Protein AF-A0A249DXJ7-F1 (afdb_monomer_lite)

Radius of gyration: 12.8 Å; chains: 1; bounding box: 28×25×32 Å

Foldseek 3Di:
DDFDDDDDDPVRVVVLVVCVPPPVLLNVLVVVLVVCCRVPVPDCAQHWDADDDPRHVDIDGHSDDDD

Organism: NCBI:txid672795

Sequence (67 aa):
MDRVKIVFSSQSWEDYLYWQQVDKKTLKRINELVRDIQCTPFSEKGKPEPLNHNLSGFWSRRITDWN

pLDDT: mean 88.71, std 11.19, range [48.47, 98.38]

Secondary structure (DSSP, 8-state):
-PPPPP---HHHHHHHHHHHHH-HHHHHHHHHHHHHHHH-TTSSTT--EE--GGGTT-EE--SS---

InterPro domains:
  IPR009614 Toxin YoeB [PF06769] (8-65)
  IPR009614 Toxin YoeB [PTHR38039] (5-65)
  IPR009614 Toxin YoeB [TIGR02116] (8-65)
  IPR035093 Toxin-antitoxin system, RelE/ParE toxin domain superfamily [G3DSA:3.30.2310.20] (1-67)
  IPR035093 Toxin-antitoxin system, RelE/ParE toxin domain superfamily [SSF143011] (5-66)

Structure (mmCIF, N/CA/C/O backbone):
data_AF-A0A249DXJ7-F1
#
_entry.id   AF-A0A249DXJ7-F1
#
loop_
_atom_site.group_PDB
_atom_site.id
_atom_site.type_symbol
_atom_site.label_atom_id
_atom_site.label_alt_id
_atom_site.label_comp_id
_atom_site.label_asym_id
_atom_site.label_entity_id
_atom_site.label_seq_id
_atom_site.pdbx_PDB_ins_code
_atom_site.Cartn_x
_atom_site.Cartn_y
_atom_site.Cartn_z
_atom_site.occupancy
_atom_site.B_iso_or_equiv
_atom_site.auth_seq_id
_atom_site.auth_comp_id
_atom_site.auth_asym_id
_atom_site.auth_atom_id
_atom_site.pdbx_PDB_model_num
ATOM 1 N N . MET A 1 1 ? -6.979 11.113 -20.135 1.00 55.69 1 MET A N 1
ATOM 2 C CA . MET A 1 1 ? -5.890 10.254 -19.630 1.00 55.69 1 MET A CA 1
ATOM 3 C C . MET A 1 1 ? -6.528 8.998 -19.087 1.00 55.69 1 MET A C 1
ATOM 5 O O . MET A 1 1 ? -7.271 9.091 -18.112 1.00 55.69 1 MET A O 1
ATOM 9 N N . ASP A 1 2 ? -6.297 7.869 -19.746 1.00 61.12 2 ASP A N 1
ATOM 10 C CA . ASP A 1 2 ? -6.761 6.576 -19.253 1.00 61.12 2 ASP A CA 1
ATOM 11 C C . ASP A 1 2 ? -6.039 6.266 -17.943 1.00 61.12 2 ASP A C 1
ATOM 13 O O . ASP A 1 2 ? -4.810 6.232 -17.882 1.00 61.12 2 ASP A O 1
ATOM 17 N N . ARG A 1 3 ? -6.803 6.130 -16.856 1.00 71.00 3 ARG A N 1
ATOM 18 C CA . ARG A 1 3 ? -6.241 5.770 -15.552 1.00 71.00 3 ARG A CA 1
ATOM 19 C C . ARG A 1 3 ? -5.888 4.287 -15.568 1.00 71.00 3 ARG A C 1
ATOM 21 O O . ARG A 1 3 ? -6.701 3.469 -15.992 1.00 71.00 3 ARG A O 1
ATOM 28 N N . VAL A 1 4 ? -4.710 3.939 -15.055 1.00 84.44 4 VAL A N 1
ATOM 29 C CA . VAL A 1 4 ? -4.282 2.541 -14.895 1.00 84.44 4 VAL A CA 1
ATOM 30 C C . VAL A 1 4 ? -5.324 1.771 -14.077 1.00 84.44 4 VAL A C 1
ATOM 32 O O . VAL A 1 4 ? -5.730 2.222 -13.000 1.00 84.44 4 VAL A O 1
ATOM 35 N N . LYS A 1 5 ? -5.761 0.610 -14.579 1.00 91.25 5 LYS A N 1
ATOM 36 C CA . LYS A 1 5 ? -6.703 -0.271 -13.876 1.00 91.25 5 LYS A CA 1
ATOM 37 C C . LYS A 1 5 ? -6.039 -0.849 -12.625 1.00 91.25 5 LYS A C 1
ATOM 39 O O . LYS A 1 5 ? -4.973 -1.448 -12.714 1.00 91.25 5 LYS A O 1
ATOM 44 N N . ILE A 1 6 ? -6.695 -0.704 -11.475 1.00 93.81 6 ILE A N 1
ATOM 45 C CA . ILE A 1 6 ? -6.258 -1.323 -10.219 1.00 93.81 6 ILE A CA 1
ATOM 46 C C . ILE A 1 6 ? -6.826 -2.741 -10.164 1.00 93.81 6 ILE A C 1
ATOM 48 O O . ILE A 1 6 ? -8.027 -2.938 -10.355 1.00 93.81 6 ILE A O 1
ATOM 52 N N . VAL A 1 7 ? -5.962 -3.718 -9.909 1.00 95.88 7 VAL A N 1
ATOM 53 C CA . VAL A 1 7 ? -6.332 -5.126 -9.752 1.00 95.88 7 VAL A CA 1
ATOM 54 C C . VAL A 1 7 ? -5.759 -5.616 -8.429 1.00 95.88 7 VAL A C 1
ATOM 56 O O . VAL A 1 7 ? -4.569 -5.450 -8.175 1.00 95.88 7 VAL A O 1
ATOM 59 N N . PHE A 1 8 ? -6.615 -6.202 -7.597 1.00 96.75 8 PHE A N 1
ATOM 60 C CA . PHE A 1 8 ? -6.238 -6.834 -6.335 1.00 96.75 8 PHE A CA 1
ATOM 61 C C . PHE A 1 8 ? -6.213 -8.353 -6.519 1.00 96.75 8 PHE A C 1
ATOM 63 O O . PHE A 1 8 ? -7.063 -8.908 -7.218 1.00 96.75 8 PHE A O 1
ATOM 70 N N . SER A 1 9 ? -5.265 -9.031 -5.873 1.00 97.00 9 SER A N 1
ATOM 71 C CA . SER A 1 9 ? -5.409 -10.462 -5.595 1.00 97.00 9 SER A CA 1
ATOM 72 C C . SER A 1 9 ? -6.490 -10.665 -4.529 1.00 97.00 9 SER A C 1
ATOM 74 O O . SER A 1 9 ? -6.749 -9.750 -3.742 1.00 97.00 9 SER A O 1
ATOM 76 N N . SER A 1 10 ? -7.086 -11.858 -4.454 1.00 97.94 10 SER A N 1
ATOM 77 C CA . SER A 1 10 ? -8.121 -12.160 -3.452 1.00 97.94 10 SER A CA 1
ATOM 78 C C . SER A 1 10 ? -7.657 -11.857 -2.025 1.00 97.94 10 SER A C 1
ATOM 80 O O . SER A 1 10 ? -8.359 -11.161 -1.299 1.00 97.94 10 SER A O 1
ATOM 82 N N . GLN A 1 11 ? -6.429 -12.256 -1.671 1.00 97.62 11 GLN A N 1
ATOM 83 C CA . GLN A 1 11 ? -5.858 -11.967 -0.353 1.00 97.62 11 GLN A CA 1
ATOM 84 C C . GLN A 1 11 ? -5.742 -10.459 -0.096 1.00 97.62 11 GLN A C 1
ATOM 86 O O . GLN A 1 11 ? -6.189 -9.960 0.930 1.00 97.62 11 GLN A O 1
ATOM 91 N N . SER A 1 12 ? -5.203 -9.704 -1.059 1.00 97.06 12 SER A N 1
ATOM 92 C CA . SER A 1 12 ? -5.037 -8.254 -0.896 1.00 97.06 12 SER A CA 1
ATOM 93 C C . SER A 1 12 ? -6.370 -7.503 -0.807 1.00 97.06 12 SER A C 1
ATOM 95 O O . SER A 1 12 ? -6.435 -6.432 -0.205 1.00 97.06 12 SER A O 1
ATOM 97 N N . TRP A 1 13 ? -7.437 -8.053 -1.394 1.00 98.31 13 TRP A N 1
ATOM 98 C CA . TRP A 1 13 ? -8.782 -7.499 -1.277 1.00 98.31 13 TRP A CA 1
ATOM 99 C C . TRP A 1 13 ? -9.355 -7.706 0.127 1.00 98.31 13 TRP A C 1
ATOM 101 O O . TRP A 1 13 ? -9.902 -6.769 0.706 1.00 98.31 13 TRP A O 1
ATOM 111 N N . GLU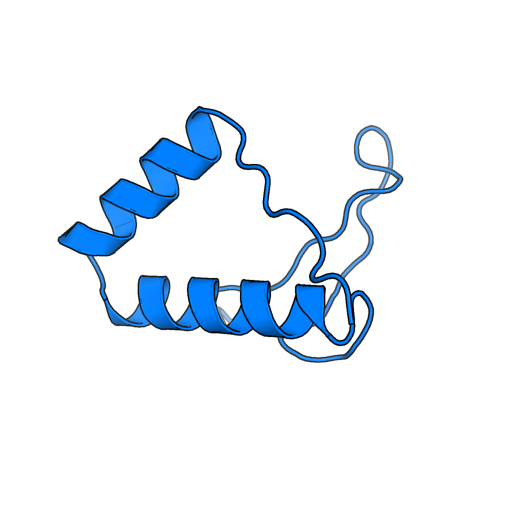 A 1 14 ? -9.182 -8.896 0.699 1.00 98.38 14 GLU A N 1
ATOM 112 C CA . GLU A 1 14 ? -9.574 -9.187 2.081 1.00 98.38 14 GLU A CA 1
ATOM 113 C C . GLU A 1 14 ? -8.807 -8.310 3.078 1.00 98.38 14 GLU A C 1
ATOM 115 O O . GLU A 1 14 ? -9.428 -7.676 3.934 1.00 98.38 14 GLU A O 1
ATOM 120 N N . ASP A 1 15 ? -7.489 -8.168 2.905 1.00 97.88 15 ASP A N 1
ATOM 121 C CA . ASP A 1 15 ? -6.661 -7.280 3.731 1.00 97.88 15 ASP A CA 1
ATOM 122 C C . ASP A 1 15 ? -7.134 -5.822 3.623 1.00 97.88 15 ASP A C 1
ATOM 124 O O . ASP A 1 15 ? -7.225 -5.098 4.618 1.00 97.88 15 ASP A O 1
ATOM 128 N N . TYR A 1 16 ? -7.482 -5.378 2.411 1.00 98.00 16 TYR A N 1
ATOM 129 C CA . TYR A 1 16 ? -8.017 -4.039 2.185 1.00 98.00 16 TYR A CA 1
ATOM 130 C C . TYR A 1 16 ? -9.344 -3.821 2.925 1.00 98.00 16 TYR A C 1
ATOM 132 O O . TYR A 1 16 ? -9.513 -2.783 3.567 1.00 98.00 16 TYR A O 1
ATOM 140 N N . LEU A 1 17 ? -10.269 -4.788 2.878 1.00 98.25 17 LEU A N 1
ATOM 141 C CA . LEU A 1 17 ? -11.541 -4.735 3.609 1.00 98.25 17 LEU A CA 1
ATOM 142 C C . LEU A 1 17 ? -11.336 -4.753 5.127 1.00 98.25 17 LEU A C 1
ATOM 144 O O . LEU A 1 17 ? -11.982 -3.982 5.838 1.00 98.25 17 LEU A O 1
ATOM 148 N N . TYR A 1 18 ? -10.410 -5.571 5.624 1.00 98.25 18 TYR A N 1
ATOM 149 C CA . TYR A 1 18 ? -10.046 -5.608 7.038 1.00 98.25 18 TYR A CA 1
ATOM 150 C C . TYR A 1 18 ? -9.595 -4.226 7.534 1.00 98.25 18 TYR A C 1
ATOM 152 O O . TYR A 1 18 ? -10.129 -3.706 8.518 1.00 98.25 18 TYR A O 1
ATOM 160 N N . TRP A 1 19 ? -8.688 -3.560 6.808 1.00 97.81 19 TRP A N 1
ATOM 161 C CA . TRP A 1 19 ? -8.211 -2.227 7.192 1.00 97.81 19 TRP A CA 1
ATOM 162 C C . TRP A 1 19 ? -9.308 -1.156 7.184 1.00 97.81 19 TRP A C 1
ATOM 164 O O . TRP A 1 19 ? -9.210 -0.191 7.944 1.00 97.81 19 TRP A O 1
ATOM 174 N N . GLN A 1 20 ? -10.381 -1.318 6.398 1.00 97.62 20 GLN A N 1
ATOM 175 C CA . GLN A 1 20 ? -11.532 -0.406 6.462 1.00 97.62 20 GLN A CA 1
ATOM 176 C C . GLN A 1 20 ? -12.245 -0.439 7.813 1.00 97.62 20 GLN A C 1
ATOM 178 O O . GLN A 1 20 ? -12.785 0.585 8.245 1.00 97.62 20 GLN A O 1
ATOM 183 N N . GLN A 1 21 ? -12.248 -1.600 8.464 1.00 97.81 21 GLN A N 1
ATOM 184 C CA . GLN A 1 21 ? -12.930 -1.818 9.733 1.00 97.81 21 GLN A CA 1
ATOM 185 C C . GLN A 1 21 ? -12.013 -1.544 10.927 1.00 97.81 21 GLN A C 1
ATOM 187 O O . GLN A 1 21 ? -12.472 -1.003 11.929 1.00 97.81 21 GLN A O 1
ATOM 192 N N . VAL A 1 22 ? -10.725 -1.880 10.810 1.00 97.38 22 VAL A N 1
ATOM 193 C CA . VAL A 1 22 ? -9.800 -1.888 11.951 1.00 97.38 22 VAL A CA 1
ATOM 194 C C . VAL A 1 22 ? -9.036 -0.580 12.128 1.00 97.38 22 VAL A C 1
ATOM 196 O O . VAL A 1 22 ? -9.017 -0.035 13.229 1.00 97.38 22 VAL A O 1
ATOM 199 N N . ASP A 1 23 ? -8.426 -0.040 11.069 1.00 96.50 23 ASP A N 1
ATOM 200 C CA . ASP A 1 23 ? -7.663 1.209 11.165 1.00 96.50 23 ASP A CA 1
ATOM 201 C C . ASP A 1 23 ? -7.760 2.058 9.892 1.00 96.50 23 ASP A C 1
ATOM 203 O O . ASP A 1 23 ? -7.067 1.866 8.886 1.00 96.50 23 ASP A O 1
ATOM 207 N N . LYS A 1 24 ? -8.580 3.107 9.989 1.00 95.44 24 LYS A N 1
ATOM 208 C CA . LYS A 1 24 ? -8.800 4.067 8.904 1.00 95.44 24 LYS A CA 1
ATOM 209 C C . LYS A 1 24 ? -7.553 4.882 8.550 1.00 95.44 24 LYS A C 1
ATOM 211 O O . LYS A 1 24 ? -7.488 5.394 7.431 1.00 95.44 24 LYS A O 1
ATOM 216 N N . LYS A 1 25 ? -6.571 5.030 9.452 1.00 95.38 25 LYS A N 1
ATOM 217 C CA . LYS A 1 25 ? -5.303 5.714 9.134 1.00 95.38 25 LYS A CA 1
ATOM 218 C C . LYS A 1 25 ? -4.486 4.870 8.164 1.00 95.38 25 LYS A C 1
ATOM 220 O O . LYS A 1 25 ? -4.071 5.382 7.122 1.00 95.38 25 LYS A O 1
ATOM 225 N N . THR A 1 26 ? -4.3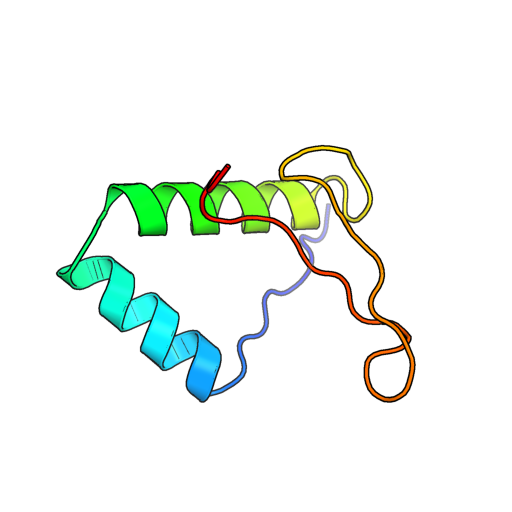48 3.581 8.457 1.00 95.44 26 THR A N 1
ATOM 226 C CA . THR A 1 26 ? -3.719 2.608 7.560 1.00 95.44 26 THR A CA 1
ATOM 227 C C . THR A 1 26 ? -4.442 2.542 6.210 1.00 95.44 26 THR A C 1
ATOM 229 O O . THR A 1 26 ? -3.801 2.699 5.170 1.00 95.44 26 THR A O 1
ATOM 232 N N . LEU A 1 27 ? -5.781 2.464 6.192 1.00 97.19 27 LEU A N 1
ATOM 233 C CA . LEU A 1 27 ? -6.557 2.512 4.943 1.00 97.19 27 LEU A CA 1
ATOM 234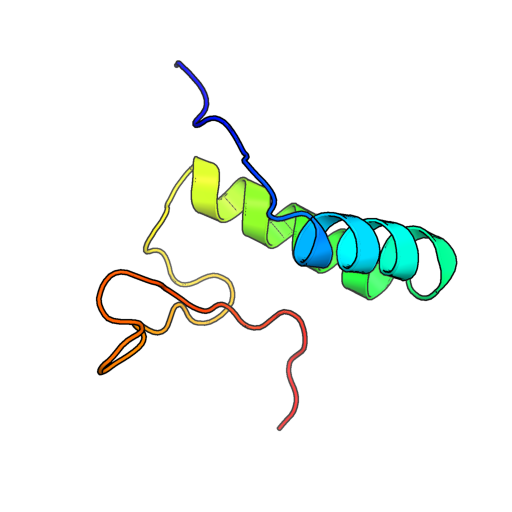 C C . LEU A 1 27 ? -6.280 3.784 4.125 1.00 97.19 27 LEU A C 1
ATOM 236 O O . LEU A 1 27 ? -6.066 3.723 2.911 1.00 97.19 27 LEU A O 1
ATOM 240 N N . LYS A 1 28 ? -6.294 4.955 4.775 1.00 96.19 28 LYS A N 1
ATOM 241 C CA . LYS A 1 28 ? -6.022 6.234 4.105 1.00 96.19 28 LYS A CA 1
ATOM 242 C C . LYS A 1 28 ? -4.647 6.206 3.441 1.00 96.19 28 LYS A C 1
ATOM 244 O O . LYS A 1 28 ? -4.518 6.623 2.291 1.00 96.19 28 LYS A O 1
ATOM 249 N N . ARG A 1 29 ? -3.646 5.672 4.138 1.00 95.62 29 ARG A N 1
ATOM 250 C CA . ARG A 1 29 ? -2.283 5.556 3.630 1.00 95.62 29 ARG A CA 1
ATOM 251 C C . ARG A 1 29 ? -2.183 4.607 2.433 1.00 95.62 29 ARG A C 1
ATOM 253 O O . ARG A 1 29 ? -1.553 4.976 1.446 1.00 95.62 29 ARG A O 1
ATOM 260 N N . ILE A 1 30 ? -2.865 3.461 2.461 1.00 95.88 30 ILE A N 1
ATOM 261 C CA . ILE A 1 30 ? -2.966 2.555 1.303 1.00 95.88 30 ILE A CA 1
ATOM 262 C C . ILE A 1 30 ? -3.565 3.291 0.096 1.00 95.88 30 ILE A C 1
ATOM 264 O O . ILE A 1 30 ? -2.975 3.295 -0.982 1.00 95.88 30 ILE A O 1
ATOM 268 N N . ASN A 1 31 ? -4.692 3.987 0.279 1.00 95.94 31 ASN A N 1
ATOM 269 C CA . ASN A 1 31 ? -5.351 4.732 -0.800 1.00 95.94 31 ASN A CA 1
ATOM 270 C C . ASN A 1 31 ? -4.463 5.837 -1.390 1.00 95.94 31 ASN A C 1
ATOM 272 O O . ASN A 1 31 ? -4.486 6.082 -2.596 1.00 95.94 31 ASN A O 1
ATOM 276 N N . GLU A 1 32 ? -3.684 6.516 -0.551 1.00 93.94 32 GLU A N 1
ATOM 277 C CA . GLU A 1 32 ? -2.717 7.510 -1.005 1.00 93.94 32 GLU A CA 1
ATOM 278 C C . GLU A 1 32 ? -1.593 6.903 -1.846 1.00 93.94 32 GLU A C 1
ATOM 280 O O . GLU A 1 32 ? -1.220 7.500 -2.852 1.00 93.94 32 GLU A O 1
ATOM 285 N N . LEU A 1 33 ? -1.064 5.741 -1.452 1.00 93.44 33 LEU A N 1
ATOM 286 C CA . LEU A 1 33 ? -0.027 5.040 -2.213 1.00 93.44 33 LEU A CA 1
ATOM 287 C C . LEU A 1 33 ? -0.568 4.539 -3.555 1.00 93.44 33 LEU A C 1
ATOM 289 O O . LEU A 1 33 ? 0.084 4.731 -4.573 1.00 93.44 33 LEU A O 1
ATOM 293 N N . VAL A 1 34 ? -1.776 3.968 -3.582 1.00 93.44 34 VAL A N 1
ATOM 294 C CA . VAL A 1 34 ? -2.415 3.503 -4.825 1.00 93.44 34 VAL A CA 1
ATOM 295 C C . VAL A 1 34 ? -2.608 4.655 -5.813 1.00 93.44 34 VAL A C 1
ATOM 297 O O . VAL A 1 34 ? -2.277 4.511 -6.988 1.00 93.44 34 VAL A O 1
ATOM 300 N N . ARG A 1 35 ? -3.085 5.819 -5.348 1.00 91.69 35 ARG A N 1
ATOM 301 C CA . ARG A 1 35 ? -3.207 7.008 -6.210 1.00 91.69 35 ARG A CA 1
ATOM 302 C C . ARG A 1 35 ? -1.857 7.491 -6.725 1.00 91.69 35 ARG A C 1
ATOM 304 O O . ARG A 1 35 ? -1.764 7.852 -7.892 1.00 91.69 35 ARG A O 1
ATOM 311 N N . ASP A 1 36 ? -0.836 7.507 -5.870 1.00 90.75 36 ASP A N 1
ATOM 312 C CA . ASP A 1 36 ? 0.514 7.910 -6.270 1.00 90.75 36 ASP A CA 1
ATOM 313 C C . ASP A 1 36 ? 1.066 6.972 -7.347 1.00 90.75 36 ASP A C 1
ATOM 315 O O . ASP A 1 36 ? 1.515 7.440 -8.382 1.00 90.75 36 ASP A O 1
ATOM 319 N N . ILE A 1 37 ? 0.912 5.654 -7.181 1.00 90.75 37 ILE A N 1
ATOM 320 C CA . ILE A 1 37 ? 1.340 4.651 -8.167 1.00 90.75 37 ILE A CA 1
ATOM 321 C C . ILE A 1 37 ? 0.643 4.851 -9.521 1.00 90.75 37 ILE A C 1
ATOM 323 O O . ILE A 1 37 ? 1.278 4.692 -10.559 1.00 90.75 37 ILE A O 1
ATOM 327 N N . GLN A 1 38 ? -0.643 5.218 -9.537 1.00 89.06 38 GLN A N 1
ATOM 328 C CA . GLN A 1 38 ? -1.368 5.475 -10.788 1.00 89.06 38 GLN A CA 1
ATOM 329 C C . GLN A 1 38 ? -0.858 6.709 -11.547 1.00 89.06 38 GLN A C 1
ATOM 331 O O . GLN A 1 38 ? -1.024 6.769 -12.765 1.00 89.06 38 GLN A O 1
ATOM 336 N N . CYS A 1 39 ? -0.277 7.688 -10.848 1.00 87.62 39 CYS A N 1
ATOM 337 C CA . CYS A 1 39 ? 0.272 8.903 -11.450 1.00 87.62 39 CYS A CA 1
ATOM 338 C C . CYS A 1 39 ? 1.765 8.755 -11.773 1.00 87.62 39 CYS A C 1
ATOM 340 O O . CYS A 1 39 ? 2.208 9.106 -12.864 1.00 87.62 39 CYS A O 1
ATOM 342 N N . THR A 1 40 ? 2.537 8.248 -10.815 1.00 85.50 40 THR A N 1
ATOM 343 C CA . THR A 1 40 ? 3.999 8.178 -10.817 1.00 85.50 40 THR A CA 1
ATOM 344 C C . THR A 1 40 ? 4.460 6.839 -10.205 1.00 85.50 40 THR A C 1
ATOM 346 O O . THR A 1 40 ? 4.840 6.761 -9.032 1.00 85.50 40 THR A O 1
ATOM 349 N N . PRO A 1 41 ? 4.458 5.743 -10.994 1.00 81.06 41 PRO A N 1
ATOM 350 C CA . PRO A 1 41 ? 4.679 4.379 -10.496 1.00 81.06 41 PRO A CA 1
ATOM 351 C C . PRO A 1 41 ? 5.986 4.168 -9.720 1.00 81.06 41 PRO A C 1
ATOM 353 O O . PRO A 1 41 ? 6.015 3.383 -8.771 1.00 81.06 41 PRO A O 1
ATOM 356 N N . PHE A 1 42 ? 7.043 4.903 -10.074 1.00 77.62 42 PHE A N 1
ATOM 357 C CA . PHE A 1 42 ? 8.399 4.718 -9.542 1.00 77.62 42 PHE A CA 1
ATOM 358 C C . PHE A 1 42 ? 8.902 5.895 -8.683 1.00 77.62 42 PHE A C 1
ATOM 360 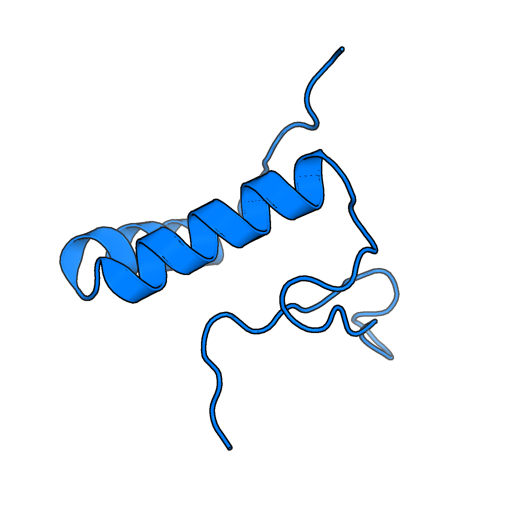O O . PHE A 1 42 ? 10.091 5.972 -8.392 1.00 77.62 42 PHE A O 1
ATOM 367 N N . SER A 1 43 ? 8.029 6.830 -8.284 1.00 73.25 43 SER A N 1
ATOM 368 C CA . SER A 1 43 ? 8.417 8.003 -7.483 1.00 73.25 43 SER A CA 1
ATOM 369 C C . SER A 1 43 ? 8.433 7.754 -5.972 1.00 73.25 43 SER A C 1
ATOM 371 O O . SER A 1 43 ? 7.776 6.855 -5.454 1.00 73.25 43 SER A O 1
ATOM 373 N N . GLU A 1 44 ? 9.136 8.630 -5.254 1.00 67.62 44 GLU A N 1
ATOM 374 C CA . GLU A 1 44 ? 9.625 8.464 -3.877 1.00 67.62 44 GLU A CA 1
ATOM 375 C C . GLU A 1 44 ? 8.583 8.200 -2.769 1.00 67.62 44 GLU A C 1
ATOM 377 O O . GLU A 1 44 ? 8.954 7.753 -1.677 1.00 67.62 44 GLU A O 1
ATOM 382 N N . LYS A 1 45 ? 7.282 8.452 -2.982 1.00 75.12 45 LYS A N 1
ATOM 383 C CA . LYS A 1 45 ? 6.291 8.361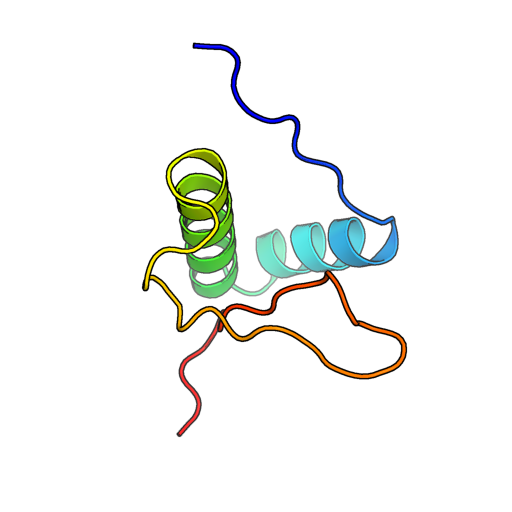 -1.897 1.00 75.12 45 LYS A CA 1
ATOM 384 C C . LYS A 1 45 ? 6.182 6.927 -1.371 1.00 75.12 45 LYS A C 1
ATOM 386 O O . LYS A 1 45 ? 5.678 6.035 -2.047 1.00 75.12 45 LYS A O 1
ATOM 391 N N . GLY A 1 46 ? 6.592 6.727 -0.118 1.00 71.44 46 GLY A N 1
ATOM 392 C CA . GLY A 1 46 ? 6.578 5.415 0.534 1.00 71.44 46 GLY A CA 1
ATOM 393 C C . GLY A 1 46 ? 7.814 4.558 0.263 1.00 71.44 46 GLY A C 1
ATOM 394 O O . GLY A 1 46 ? 7.738 3.365 0.530 1.00 71.44 46 GLY A O 1
ATOM 395 N N . LYS A 1 47 ? 8.920 5.149 -0.219 1.00 82.50 47 LYS A N 1
ATOM 396 C CA . LYS A 1 47 ? 10.204 4.466 -0.461 1.00 82.50 47 LYS A CA 1
ATOM 397 C C . LYS A 1 47 ? 10.016 3.232 -1.357 1.00 82.50 47 LYS A C 1
ATOM 399 O O . LYS A 1 47 ? 10.024 2.115 -0.846 1.00 82.50 47 LYS A O 1
ATOM 404 N N . PRO A 1 48 ? 9.758 3.428 -2.664 1.00 80.62 48 PRO A N 1
ATOM 405 C CA . PRO A 1 48 ? 9.603 2.313 -3.586 1.00 80.62 48 PRO A CA 1
ATOM 406 C C . PRO A 1 48 ? 10.889 1.484 -3.635 1.00 80.62 48 PRO A C 1
ATOM 408 O O . PRO A 1 48 ? 11.955 2.008 -3.952 1.00 80.62 48 PRO A O 1
ATOM 411 N N . GLU A 1 49 ? 10.783 0.194 -3.333 1.00 86.69 49 GLU A N 1
ATOM 412 C CA . GLU A 1 49 ? 11.909 -0.739 -3.349 1.00 86.69 49 GLU A CA 1
ATOM 413 C C . GLU A 1 49 ? 11.599 -1.874 -4.347 1.00 86.69 49 GLU A C 1
ATOM 415 O O . GLU A 1 49 ? 10.542 -2.513 -4.237 1.00 86.69 49 GLU A O 1
ATOM 420 N N . PRO A 1 50 ? 12.465 -2.130 -5.348 1.00 89.88 50 PRO A N 1
ATOM 421 C CA . PRO A 1 50 ? 12.300 -3.274 -6.235 1.00 89.88 50 PRO A CA 1
ATOM 422 C C . PRO A 1 50 ? 12.545 -4.568 -5.456 1.00 89.88 50 PRO A C 1
ATOM 424 O O . PRO A 1 50 ? 13.474 -4.664 -4.651 1.00 89.88 50 PRO A O 1
ATOM 427 N N . LEU A 1 51 ? 11.711 -5.575 -5.698 1.00 90.88 51 LEU A N 1
ATOM 428 C CA . LEU A 1 51 ? 11.853 -6.882 -5.063 1.00 90.88 51 LEU A CA 1
ATOM 429 C C . LEU A 1 51 ? 12.754 -7.806 -5.897 1.00 90.88 51 LEU A C 1
ATOM 431 O O . LEU A 1 51 ? 12.840 -7.683 -7.118 1.00 90.88 51 LEU A O 1
ATOM 435 N N . ASN A 1 52 ? 13.429 -8.740 -5.222 1.00 91.06 52 ASN A N 1
ATOM 436 C CA . ASN A 1 52 ? 14.445 -9.615 -5.817 1.00 91.06 52 ASN A CA 1
ATOM 437 C C . ASN A 1 52 ? 13.938 -11.054 -6.039 1.00 91.06 52 ASN A C 1
ATOM 439 O O . ASN A 1 52 ? 12.884 -11.457 -5.541 1.00 91.06 52 ASN A O 1
ATOM 443 N N . HIS A 1 53 ? 14.741 -11.863 -6.740 1.00 92.38 53 HIS A N 1
ATOM 444 C CA . HIS A 1 53 ? 14.521 -13.301 -6.963 1.00 92.38 53 HIS A CA 1
ATOM 445 C C . HIS A 1 53 ? 13.154 -13.603 -7.600 1.00 92.38 53 HIS A C 1
ATOM 447 O O . HIS A 1 53 ? 12.837 -13.063 -8.657 1.00 92.38 53 HIS A O 1
ATOM 453 N N . ASN A 1 54 ? 12.333 -14.434 -6.956 1.00 91.62 54 ASN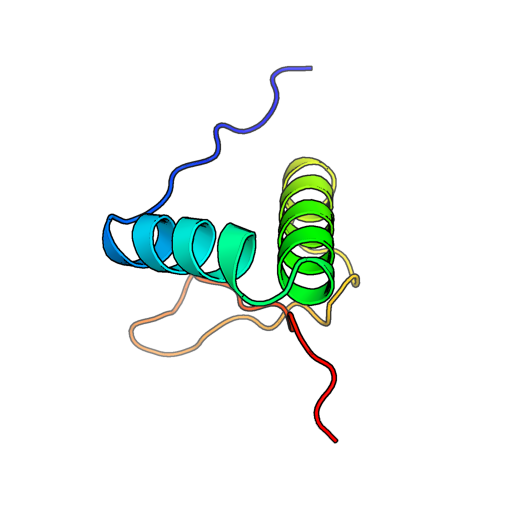 A N 1
ATOM 454 C CA . ASN A 1 54 ? 11.009 -14.833 -7.439 1.00 91.62 54 ASN A CA 1
ATOM 455 C C . ASN A 1 54 ? 10.005 -13.669 -7.486 1.00 91.62 54 ASN A C 1
ATOM 457 O O . ASN A 1 54 ? 8.919 -13.825 -8.033 1.00 91.62 54 ASN A O 1
ATOM 461 N N . LEU A 1 55 ? 10.362 -12.517 -6.912 1.00 90.06 55 LEU A N 1
ATOM 462 C CA . LEU A 1 55 ? 9.568 -11.291 -6.923 1.00 90.06 55 LEU A CA 1
ATOM 463 C C . LEU A 1 55 ? 10.173 -10.218 -7.845 1.00 90.06 55 LEU A C 1
ATOM 465 O O . LEU A 1 55 ? 9.746 -9.066 -7.810 1.00 90.06 55 LEU A O 1
ATOM 469 N N . SER A 1 56 ? 11.144 -10.585 -8.688 1.00 92.50 56 SER A N 1
ATOM 470 C CA . SER A 1 56 ? 11.689 -9.691 -9.716 1.00 92.50 56 SER A CA 1
ATOM 471 C C . SER A 1 56 ? 10.568 -9.148 -10.605 1.00 92.50 56 SER A C 1
ATOM 473 O O . SER A 1 56 ? 9.754 -9.909 -11.125 1.00 92.50 56 SER A O 1
ATOM 475 N N . GLY A 1 57 ? 10.526 -7.825 -10.777 1.00 89.75 57 GLY A N 1
ATOM 476 C CA . GLY A 1 57 ? 9.461 -7.127 -11.509 1.00 89.75 57 GLY A CA 1
ATOM 477 C C . GLY A 1 57 ? 8.332 -6.586 -10.623 1.00 89.75 57 GLY A C 1
ATOM 478 O O . GLY A 1 57 ? 7.551 -5.754 -11.085 1.00 89.75 57 GLY A O 1
ATOM 479 N N . PHE A 1 58 ? 8.277 -6.981 -9.348 1.00 91.69 58 PHE A N 1
ATOM 480 C CA . PHE A 1 58 ? 7.382 -6.394 -8.351 1.00 91.69 58 PHE A CA 1
ATOM 481 C C . PHE A 1 58 ? 8.082 -5.304 -7.533 1.00 91.69 58 PHE A C 1
ATOM 483 O O . PHE A 1 58 ? 9.309 -5.237 -7.446 1.00 91.69 58 PHE A O 1
ATOM 490 N N . TRP A 1 59 ? 7.270 -4.449 -6.917 1.00 92.62 59 TRP A N 1
ATOM 491 C CA . TRP A 1 59 ? 7.715 -3.308 -6.123 1.00 92.62 59 TRP A CA 1
ATOM 492 C C . TRP A 1 59 ? 6.989 -3.291 -4.785 1.00 92.62 59 TRP A C 1
ATOM 494 O O . TRP A 1 59 ? 5.795 -3.590 -4.721 1.00 92.62 59 TRP A O 1
ATOM 504 N N . SER A 1 60 ? 7.694 -2.897 -3.729 1.00 91.75 60 SER A N 1
ATOM 505 C CA . SER A 1 60 ? 7.096 -2.629 -2.424 1.00 91.75 60 SER A CA 1
ATOM 506 C C . SER A 1 60 ? 7.080 -1.128 -2.136 1.00 91.75 60 SER A C 1
ATOM 508 O O . SER A 1 60 ? 7.910 -0.368 -2.632 1.00 91.75 60 SER A O 1
ATOM 510 N N . ARG A 1 61 ? 6.100 -0.690 -1.341 1.00 91.94 61 ARG A N 1
ATOM 511 C CA . ARG A 1 61 ? 6.058 0.640 -0.724 1.00 91.94 61 ARG A CA 1
ATOM 512 C C . ARG A 1 61 ? 5.595 0.490 0.718 1.00 91.94 61 ARG A C 1
ATOM 514 O O . ARG A 1 61 ? 4.737 -0.338 1.021 1.00 91.94 61 ARG A O 1
ATOM 521 N N . ARG A 1 62 ? 6.140 1.311 1.609 1.00 92.19 62 ARG A N 1
ATOM 522 C CA . ARG A 1 62 ? 5.855 1.252 3.044 1.00 92.19 62 ARG A CA 1
ATOM 523 C C . ARG A 1 62 ? 4.502 1.885 3.358 1.00 92.19 62 ARG A C 1
ATOM 525 O O . ARG A 1 62 ? 4.280 3.077 3.118 1.00 92.19 62 ARG A O 1
ATOM 532 N N . ILE A 1 63 ? 3.610 1.077 3.928 1.00 92.75 63 ILE A N 1
ATOM 533 C CA . ILE A 1 63 ? 2.327 1.539 4.468 1.00 92.75 63 ILE A CA 1
ATOM 534 C C . ILE A 1 63 ? 2.564 2.239 5.809 1.00 92.75 63 ILE A C 1
ATOM 536 O O . ILE A 1 63 ? 2.086 3.348 6.007 1.00 92.75 63 ILE A O 1
ATOM 540 N N . THR A 1 64 ? 3.354 1.643 6.695 1.00 86.62 64 THR A N 1
ATOM 541 C CA . THR A 1 64 ? 3.708 2.212 8.000 1.00 86.62 64 THR A CA 1
ATOM 542 C C . THR A 1 64 ? 5.203 2.491 8.069 1.00 86.62 64 THR A C 1
ATOM 544 O O . THR A 1 64 ? 6.006 1.694 7.579 1.00 86.62 64 THR A O 1
ATOM 547 N N . ASP A 1 65 ? 5.575 3.584 8.724 1.00 73.50 65 ASP A N 1
ATOM 548 C CA . ASP A 1 65 ? 6.964 3.881 9.058 1.00 73.50 65 ASP A CA 1
ATOM 549 C C . ASP A 1 65 ? 7.295 3.213 10.400 1.00 73.50 65 ASP A C 1
ATOM 551 O O . ASP A 1 65 ? 7.124 3.813 11.456 1.00 73.50 65 ASP A O 1
ATOM 555 N N . TRP A 1 66 ? 7.716 1.947 10.372 1.00 58.94 66 TRP A N 1
ATOM 556 C CA . TRP A 1 66 ? 8.403 1.349 11.519 1.00 58.94 66 TRP A CA 1
ATOM 557 C C . TRP A 1 66 ? 9.905 1.587 11.341 1.00 58.94 66 TRP A C 1
ATOM 559 O O . TRP A 1 66 ? 10.502 1.082 10.385 1.00 58.94 66 TRP A O 1
ATOM 569 N N . ASN A 1 67 ? 10.469 2.402 12.233 1.00 48.47 67 ASN A N 1
ATOM 570 C CA . ASN A 1 67 ? 11.879 2.382 12.618 1.00 48.47 67 ASN A CA 1
ATOM 571 C C . ASN A 1 67 ? 11.974 1.710 13.987 1.00 48.47 67 ASN A C 1
ATOM 573 O O . ASN A 1 67 ? 11.042 1.937 14.794 1.00 48.47 67 ASN A O 1
#